Protein AF-A0A838B831-F1 (afdb_monomer_lite)

Radius of gyration: 19.29 Å; chains: 1; bounding box: 23×72×40 Å

Sequence (84 aa):
MPNTPGGQRRFSNLAIETVLVMGSLHKMALRQTEGFVRSVIELMRLDLTVPDHTTLSRRRRTVAVTDFRWPRKGRLTLLSTAPG

InterPro domains:
  IPR025668 Transposase DDE domain [PF13737] (3-66)

Foldseek 3Di:
DDDDPDDDDPDDLVLLLVLVQQCLVVVHQLQVSQVVVVVVCVVVVHPDDGDHSVSSVVCVVPRDHPNPDDPPPDDPPPPPPDDD

Structure (mmCIF, N/CA/C/O backbone):
data_AF-A0A838B831-F1
#
_entry.id   AF-A0A838B831-F1
#
loop_
_atom_site.group_PDB
_atom_site.id
_atom_site.type_symbol
_atom_site.label_atom_id
_atom_site.label_alt_id
_atom_site.label_comp_id
_atom_site.label_asym_id
_atom_site.label_entity_id
_atom_site.label_seq_id
_atom_site.pdbx_PDB_ins_code
_atom_site.Cartn_x
_atom_site.Cartn_y
_atom_site.Cartn_z
_atom_site.occupancy
_atom_site.B_iso_or_equiv
_atom_site.auth_seq_id
_atom_site.auth_comp_id
_atom_site.auth_asym_id
_atom_site.auth_atom_id
_atom_site.pdbx_PDB_model_num
ATOM 1 N N . MET A 1 1 ? -12.156 -33.217 5.070 1.00 56.47 1 MET A N 1
ATOM 2 C CA . MET A 1 1 ? -11.114 -32.166 4.970 1.00 56.47 1 MET A CA 1
ATOM 3 C C . MET A 1 1 ? -10.402 -32.297 3.629 1.00 56.47 1 MET A C 1
ATOM 5 O O . MET A 1 1 ? -10.304 -33.416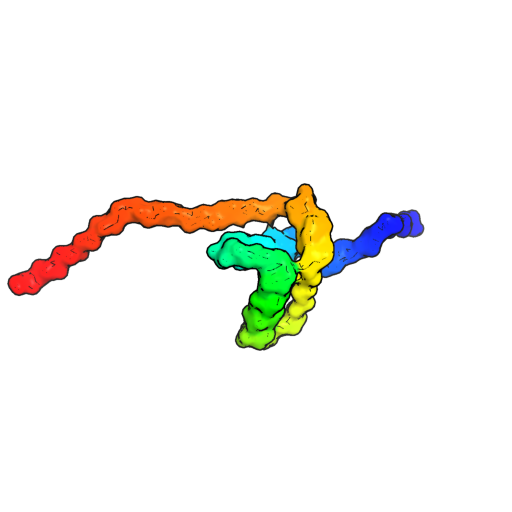 3.142 1.00 56.47 1 MET A O 1
ATOM 9 N N . PRO A 1 2 ? -9.926 -31.182 3.050 1.00 47.59 2 PRO A N 1
ATOM 10 C CA . PRO A 1 2 ? -8.482 -30.952 3.101 1.00 47.59 2 PRO A CA 1
ATOM 11 C C . PRO A 1 2 ? -8.146 -29.577 3.702 1.00 47.59 2 PRO A C 1
ATOM 13 O O . PRO A 1 2 ? -8.805 -28.578 3.432 1.00 47.59 2 PRO A O 1
ATOM 16 N N . ASN A 1 3 ? -7.125 -29.565 4.557 1.00 54.19 3 ASN A N 1
ATOM 17 C CA . ASN A 1 3 ? -6.603 -28.409 5.277 1.00 54.19 3 ASN A CA 1
ATOM 18 C C . ASN A 1 3 ? -5.272 -28.023 4.614 1.00 54.19 3 ASN A C 1
ATOM 20 O O . ASN A 1 3 ? -4.326 -28.808 4.650 1.00 54.19 3 ASN A O 1
ATOM 24 N N . THR A 1 4 ? -5.209 -26.870 3.943 1.00 56.88 4 THR A N 1
ATOM 25 C CA . THR A 1 4 ? -3.975 -26.388 3.305 1.00 56.88 4 THR A CA 1
ATOM 26 C C . THR A 1 4 ? -3.142 -25.610 4.331 1.00 56.88 4 THR A C 1
ATOM 28 O O . THR A 1 4 ? -3.637 -24.619 4.874 1.00 56.88 4 THR A O 1
ATOM 31 N N . PRO A 1 5 ? -1.877 -25.990 4.596 1.00 54.72 5 PRO A N 1
ATOM 32 C CA . PRO A 1 5 ? -0.984 -25.223 5.460 1.00 54.72 5 PRO A CA 1
ATOM 33 C C . PRO A 1 5 ? -0.579 -23.922 4.750 1.00 54.72 5 PRO A C 1
ATOM 35 O O . PRO A 1 5 ? 0.336 -23.890 3.933 1.00 54.72 5 PRO A O 1
ATOM 38 N N . GLY A 1 6 ? -1.320 -22.847 5.003 1.00 49.56 6 GLY A N 1
ATOM 39 C CA . GLY A 1 6 ? -1.113 -21.547 4.364 1.00 49.56 6 GLY A CA 1
ATOM 40 C C . GLY A 1 6 ? -2.415 -20.766 4.349 1.00 49.56 6 GLY A C 1
ATOM 41 O O . GLY A 1 6 ? -3.150 -20.821 3.370 1.00 49.56 6 GLY A O 1
ATOM 42 N N . GLY A 1 7 ? -2.711 -20.107 5.473 1.00 57.69 7 GLY A N 1
ATOM 43 C CA . GLY A 1 7 ? -4.001 -19.498 5.797 1.00 57.69 7 GLY A CA 1
ATOM 44 C C . GLY A 1 7 ? -4.723 -18.827 4.626 1.00 57.69 7 GLY A C 1
ATOM 45 O O . GLY A 1 7 ? -4.123 -18.145 3.795 1.00 57.69 7 GLY A O 1
ATOM 46 N N . GLN A 1 8 ? -6.036 -19.034 4.600 1.00 62.84 8 GLN A N 1
ATOM 47 C CA . GLN A 1 8 ? -7.002 -18.476 3.658 1.00 62.84 8 GLN A CA 1
ATOM 48 C C . GLN A 1 8 ? -6.623 -17.056 3.201 1.00 62.84 8 GLN A C 1
ATOM 50 O O . GLN A 1 8 ? -6.318 -16.185 4.022 1.00 62.84 8 GLN A O 1
ATOM 55 N N . ARG A 1 9 ? -6.615 -16.818 1.879 1.00 68.44 9 ARG A N 1
ATOM 56 C CA . ARG A 1 9 ? -6.243 -15.518 1.293 1.00 68.44 9 ARG A CA 1
ATOM 57 C C . ARG A 1 9 ? -7.185 -14.424 1.812 1.00 68.44 9 ARG A C 1
ATOM 59 O O . ARG A 1 9 ? -8.272 -14.258 1.275 1.00 68.44 9 ARG A O 1
ATOM 66 N N . ARG A 1 10 ? -6.741 -13.661 2.822 1.00 84.50 10 ARG A N 1
ATOM 67 C CA . ARG A 1 10 ? -7.497 -12.534 3.409 1.00 84.50 10 ARG A CA 1
ATOM 68 C C . ARG A 1 10 ? -7.780 -11.407 2.409 1.00 84.50 10 ARG A C 1
ATOM 70 O O . ARG A 1 10 ? -8.760 -10.698 2.566 1.00 84.50 10 ARG A O 1
ATOM 77 N N . PHE A 1 11 ? -6.942 -11.265 1.380 1.00 89.31 11 PHE A N 1
ATOM 78 C CA . PHE A 1 11 ? -7.060 -10.217 0.365 1.00 89.31 11 PHE A CA 1
ATOM 79 C C . PHE A 1 11 ? -7.069 -10.802 -1.050 1.00 89.31 11 PHE A C 1
ATOM 81 O O . PHE A 1 11 ? -6.209 -11.620 -1.414 1.00 89.31 11 PHE A O 1
ATOM 88 N N . SER A 1 12 ? -8.020 -10.341 -1.864 1.00 92.19 12 SER A N 1
ATOM 89 C CA . SER A 1 12 ? -8.118 -10.685 -3.284 1.00 92.19 12 SER A CA 1
ATOM 90 C C . SER A 1 12 ? -6.918 -10.147 -4.075 1.00 92.19 12 SER A C 1
ATOM 92 O O . SER A 1 12 ? -6.207 -9.251 -3.620 1.00 92.19 12 SER A O 1
ATOM 94 N N . ASN A 1 13 ? -6.661 -10.698 -5.268 1.00 93.25 13 ASN A N 1
ATOM 95 C CA . ASN A 1 13 ? -5.623 -10.150 -6.153 1.00 93.25 13 ASN A CA 1
ATOM 96 C C . ASN A 1 13 ? -5.920 -8.687 -6.513 1.00 93.25 13 ASN A C 1
ATOM 98 O O . ASN A 1 13 ? -4.995 -7.887 -6.515 1.00 93.25 13 ASN A O 1
ATOM 102 N N . LEU A 1 14 ? -7.196 -8.344 -6.725 1.00 93.50 14 LEU A N 1
ATOM 103 C CA . LEU A 1 14 ? -7.626 -6.984 -7.042 1.00 93.50 14 LEU A CA 1
ATOM 104 C C . LEU A 1 14 ? -7.286 -6.008 -5.912 1.00 93.50 14 LEU A C 1
ATOM 106 O O . LEU A 1 14 ? -6.667 -4.988 -6.168 1.00 93.50 14 LEU A O 1
ATOM 110 N N . ALA A 1 15 ? -7.588 -6.350 -4.656 1.00 93.81 15 ALA A N 1
ATOM 111 C CA . ALA A 1 15 ? -7.234 -5.496 -3.521 1.00 93.81 15 ALA A CA 1
ATOM 112 C C . ALA A 1 15 ? -5.714 -5.265 -3.423 1.00 93.81 15 ALA A C 1
ATOM 114 O O . ALA A 1 15 ? -5.270 -4.151 -3.158 1.00 93.81 15 ALA A O 1
ATOM 115 N N . ILE A 1 16 ? -4.905 -6.302 -3.679 1.00 95.38 16 ILE A N 1
ATOM 116 C CA . ILE A 1 16 ? -3.441 -6.172 -3.718 1.00 95.38 16 ILE A CA 1
ATOM 117 C C . ILE A 1 16 ? -2.998 -5.274 -4.878 1.00 95.38 16 ILE A C 1
ATOM 119 O O . ILE A 1 16 ? -2.174 -4.385 -4.672 1.00 95.38 16 ILE A O 1
ATOM 123 N N . GLU A 1 17 ? -3.525 -5.496 -6.081 1.00 95.19 17 GLU A N 1
ATOM 124 C CA . GLU A 1 17 ? -3.190 -4.704 -7.264 1.00 95.19 17 GLU A CA 1
ATOM 125 C C . GLU A 1 17 ? -3.543 -3.231 -7.058 1.00 95.19 17 GLU A C 1
ATOM 127 O O . GLU A 1 17 ? -2.692 -2.373 -7.258 1.00 95.19 17 GLU A O 1
ATOM 132 N N . THR A 1 18 ? -4.748 -2.933 -6.573 1.00 93.69 18 THR A N 1
ATOM 133 C CA . THR A 1 18 ? -5.218 -1.570 -6.305 1.00 93.69 18 THR A CA 1
ATOM 134 C C . THR A 1 18 ? -4.268 -0.806 -5.379 1.00 93.69 18 THR A C 1
ATOM 136 O O . THR A 1 18 ? -3.887 0.327 -5.680 1.00 93.69 18 THR A O 1
ATOM 139 N N . VAL A 1 19 ? -3.820 -1.432 -4.286 1.00 95.25 19 VAL A N 1
ATOM 140 C CA . VAL A 1 19 ? -2.849 -0.823 -3.363 1.00 95.25 19 VAL A CA 1
ATOM 141 C C . VAL A 1 19 ? -1.499 -0.592 -4.051 1.00 95.25 19 VAL A C 1
ATOM 143 O O . VAL A 1 19 ? -0.903 0.475 -3.907 1.00 95.25 19 VAL A O 1
ATOM 146 N N . LEU A 1 20 ? -1.016 -1.559 -4.837 1.00 94.25 20 LEU A N 1
ATOM 147 C CA . LEU A 1 20 ? 0.259 -1.444 -5.553 1.00 94.25 20 LEU A CA 1
ATOM 148 C C . LEU A 1 20 ? 0.223 -0.395 -6.676 1.00 94.25 20 LEU A C 1
ATOM 150 O O . LEU A 1 20 ? 1.223 0.296 -6.881 1.00 94.25 20 LEU A O 1
ATOM 154 N N . VAL A 1 21 ? -0.907 -0.234 -7.366 1.00 93.50 21 VAL A N 1
ATOM 155 C CA . VAL A 1 21 ? -1.116 0.826 -8.363 1.00 93.50 21 VAL A CA 1
ATOM 156 C C . VAL A 1 21 ? -1.050 2.189 -7.683 1.00 93.50 21 VAL A C 1
ATOM 158 O O . VAL A 1 21 ? -0.274 3.033 -8.123 1.00 93.50 21 VAL A O 1
ATOM 161 N N . MET A 1 22 ? -1.760 2.387 -6.566 1.00 92.31 22 MET A N 1
ATOM 162 C CA . MET A 1 22 ? -1.699 3.644 -5.806 1.00 92.31 22 MET A CA 1
ATOM 163 C C . MET A 1 22 ? -0.269 4.006 -5.382 1.00 92.31 22 MET A C 1
ATOM 165 O O . MET A 1 22 ? 0.155 5.148 -5.557 1.00 92.31 22 MET A O 1
ATOM 169 N N . GLY A 1 23 ? 0.510 3.032 -4.901 1.00 91.62 23 GLY A N 1
ATOM 170 C CA . GLY A 1 23 ? 1.926 3.245 -4.582 1.00 91.62 23 GLY A CA 1
ATOM 171 C C . GLY A 1 23 ? 2.776 3.593 -5.809 1.00 91.62 23 GLY A C 1
ATOM 172 O O . GLY A 1 23 ? 3.644 4.465 -5.741 1.00 91.62 23 GLY A O 1
ATOM 173 N N . SER A 1 24 ? 2.504 2.952 -6.948 1.00 88.38 24 SER A N 1
ATOM 174 C CA . SER A 1 24 ? 3.233 3.164 -8.207 1.00 88.38 24 SER A CA 1
ATOM 175 C C . SER A 1 24 ? 2.983 4.548 -8.812 1.00 88.38 24 SER A C 1
ATOM 177 O O . SER A 1 24 ? 3.929 5.166 -9.301 1.00 88.38 24 SER A O 1
ATOM 179 N N . LEU A 1 25 ? 1.755 5.074 -8.717 1.00 86.56 25 LEU A N 1
ATOM 180 C CA . LEU A 1 25 ? 1.394 6.416 -9.204 1.00 86.56 25 LEU A CA 1
ATOM 181 C C . LEU A 1 25 ? 2.261 7.519 -8.586 1.00 86.56 25 LEU A C 1
ATOM 183 O O . LEU A 1 25 ? 2.663 8.459 -9.270 1.00 86.56 25 LEU A O 1
ATOM 187 N N . HIS A 1 26 ? 2.583 7.375 -7.301 1.00 82.00 26 HIS A N 1
ATOM 188 C CA . HIS A 1 26 ? 3.352 8.355 -6.535 1.00 82.00 26 HIS A CA 1
ATOM 189 C C . HIS A 1 26 ? 4.797 7.914 -6.252 1.00 82.00 26 HIS A C 1
ATOM 191 O O . HIS A 1 26 ? 5.509 8.599 -5.521 1.00 82.00 26 HIS A O 1
ATOM 197 N N . LYS A 1 27 ? 5.245 6.786 -6.829 1.00 87.50 27 LYS A N 1
ATOM 198 C CA . LYS A 1 27 ? 6.577 6.186 -6.609 1.00 87.50 27 LYS A CA 1
ATOM 199 C C . LYS A 1 27 ? 6.921 5.977 -5.122 1.00 87.50 27 LYS A C 1
ATOM 201 O O . LYS A 1 27 ? 8.063 6.167 -4.708 1.00 87.50 27 LYS A O 1
ATOM 206 N N . MET A 1 28 ? 5.937 5.589 -4.314 1.00 92.06 28 MET A N 1
ATOM 207 C CA . MET A 1 28 ? 6.092 5.402 -2.869 1.00 92.06 28 MET A CA 1
ATOM 208 C C . MET A 1 28 ? 6.685 4.031 -2.514 1.00 92.06 28 MET A C 1
ATOM 210 O O . MET A 1 28 ? 6.472 3.029 -3.200 1.00 92.06 28 MET A O 1
ATOM 214 N N . ALA A 1 29 ? 7.375 3.952 -1.373 1.00 94.50 29 ALA A N 1
ATOM 215 C CA . ALA A 1 29 ? 7.739 2.667 -0.772 1.00 94.50 29 ALA A CA 1
ATOM 216 C C . ALA A 1 29 ? 6.494 1.940 -0.221 1.00 94.50 29 ALA A C 1
ATOM 218 O O . ALA A 1 29 ? 5.508 2.576 0.153 1.00 94.50 29 ALA A O 1
ATOM 219 N N . LEU A 1 30 ? 6.535 0.606 -0.085 1.00 94.56 30 LEU A N 1
ATOM 220 C CA . LEU A 1 30 ? 5.362 -0.183 0.343 1.00 94.56 30 LEU A CA 1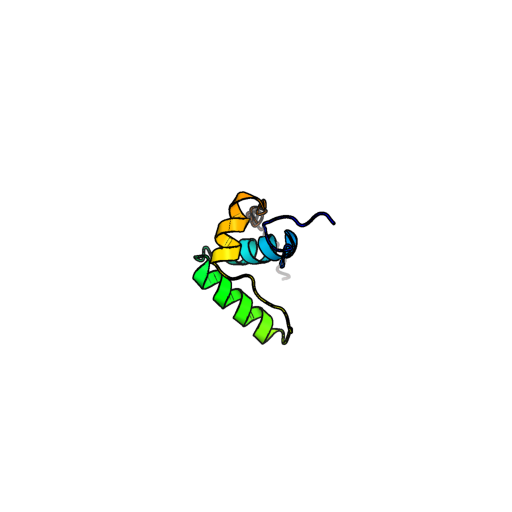
ATOM 221 C C . LEU A 1 30 ? 4.825 0.205 1.730 1.00 94.56 30 LEU A C 1
ATOM 223 O O . LEU A 1 30 ? 3.616 0.216 1.929 1.00 94.56 30 LEU A O 1
ATOM 227 N N . ARG A 1 31 ? 5.703 0.578 2.672 1.00 95.50 31 ARG A N 1
ATOM 228 C CA . ARG A 1 31 ? 5.294 1.072 4.002 1.00 95.50 31 ARG A CA 1
ATOM 229 C C . ARG A 1 31 ? 4.549 2.406 3.923 1.00 95.50 31 ARG A C 1
ATOM 231 O O . ARG A 1 31 ? 3.577 2.606 4.638 1.00 95.50 31 ARG A O 1
ATOM 238 N N . GLN A 1 32 ? 4.991 3.302 3.042 1.00 97.12 32 GLN A N 1
ATOM 239 C CA . GLN A 1 32 ? 4.303 4.574 2.804 1.00 97.12 32 GLN A CA 1
ATOM 240 C C . GLN A 1 32 ? 2.982 4.355 2.067 1.00 97.12 32 GLN A C 1
ATOM 242 O O . GLN A 1 32 ? 1.990 4.987 2.402 1.00 97.12 32 GLN A O 1
ATOM 247 N N . THR A 1 33 ? 2.952 3.412 1.123 1.00 96.19 33 THR A N 1
ATOM 248 C CA . THR A 1 33 ? 1.736 3.033 0.392 1.00 96.19 33 THR A CA 1
ATOM 249 C C . THR A 1 33 ? 0.663 2.491 1.342 1.00 96.19 33 THR A C 1
ATOM 251 O O . THR A 1 33 ? -0.490 2.890 1.239 1.00 96.19 33 THR A O 1
ATOM 254 N N . GLU A 1 34 ? 1.039 1.635 2.300 1.00 96.56 34 GLU A N 1
ATOM 255 C CA . GLU A 1 34 ? 0.134 1.136 3.349 1.00 96.56 34 GLU A CA 1
ATOM 256 C C . GLU A 1 34 ? -0.517 2.292 4.129 1.00 96.56 34 GLU A C 1
ATOM 258 O O . GLU A 1 34 ? -1.740 2.338 4.260 1.00 96.56 34 GLU A O 1
ATOM 263 N N . GLY A 1 35 ? 0.292 3.245 4.609 1.00 96.75 35 GLY A N 1
ATOM 264 C CA . GLY A 1 35 ? -0.201 4.416 5.339 1.00 96.75 35 GLY A CA 1
ATOM 265 C C . GLY A 1 35 ? -1.079 5.328 4.480 1.00 96.75 35 GLY A C 1
ATOM 266 O O . GLY A 1 35 ? -2.152 5.727 4.913 1.00 96.75 35 GLY A O 1
ATOM 267 N N . PHE A 1 36 ? -0.668 5.597 3.240 1.00 96.38 36 PHE A N 1
ATOM 268 C CA . PHE A 1 36 ? -1.426 6.419 2.298 1.00 96.38 36 PHE A CA 1
ATOM 269 C C . PHE A 1 36 ? -2.811 5.832 2.004 1.00 96.38 36 PHE A C 1
ATOM 271 O O . PHE A 1 36 ? -3.813 6.534 2.119 1.00 96.38 36 PHE A O 1
ATOM 278 N N . VAL A 1 37 ? -2.888 4.538 1.679 1.00 96.75 37 VAL A N 1
ATOM 279 C CA . VAL A 1 37 ? -4.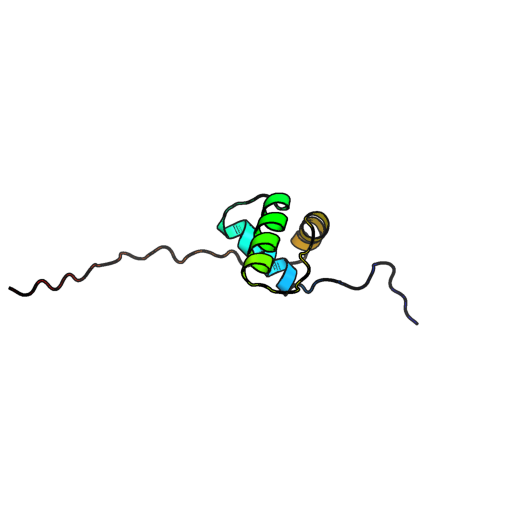174 3.881 1.403 1.00 96.75 37 VAL A CA 1
ATOM 280 C C . VAL A 1 37 ? -5.064 3.865 2.643 1.00 96.75 37 VAL A C 1
ATOM 282 O O . VAL A 1 37 ? -6.267 4.089 2.519 1.00 96.75 37 VAL A O 1
ATOM 285 N N . ARG A 1 38 ? -4.490 3.661 3.837 1.00 97.25 38 ARG A N 1
ATOM 286 C CA . ARG A 1 38 ? -5.233 3.776 5.100 1.00 97.25 38 ARG A CA 1
ATOM 287 C C . ARG A 1 38 ? -5.869 5.157 5.238 1.00 97.25 38 ARG A C 1
ATOM 289 O O . ARG A 1 38 ? -7.073 5.236 5.447 1.00 97.25 38 ARG A O 1
ATOM 296 N N . SER A 1 39 ? -5.102 6.223 5.017 1.00 96.81 39 SER A N 1
ATOM 297 C CA . SER A 1 39 ? -5.627 7.590 5.072 1.00 96.81 39 SER A CA 1
ATOM 298 C C . SER A 1 39 ? -6.716 7.859 4.028 1.00 96.81 39 SER A C 1
ATOM 300 O O . SER A 1 39 ? -7.678 8.558 4.327 1.00 96.81 39 SER A O 1
ATOM 302 N N . VAL A 1 40 ? -6.613 7.299 2.817 1.00 96.00 40 VAL A N 1
ATOM 303 C CA . VAL A 1 40 ? -7.664 7.428 1.788 1.00 96.00 40 VAL A CA 1
ATOM 304 C C . VAL A 1 40 ? -8.957 6.728 2.217 1.00 96.00 40 VAL A C 1
ATOM 306 O O . VAL A 1 40 ? -10.036 7.296 2.071 1.00 96.00 40 VAL A O 1
ATOM 309 N N . ILE A 1 41 ? -8.865 5.517 2.767 1.00 97.00 41 ILE A N 1
ATOM 310 C CA . ILE A 1 41 ? -10.023 4.755 3.261 1.00 97.00 41 ILE A CA 1
ATOM 311 C C . ILE A 1 41 ? -10.699 5.478 4.431 1.00 97.00 41 ILE A C 1
ATOM 313 O O . ILE A 1 41 ? -11.923 5.614 4.435 1.00 97.00 41 ILE A O 1
ATOM 317 N N . GLU A 1 42 ? -9.910 5.997 5.375 1.00 97.06 42 GLU A N 1
ATOM 318 C CA . GLU A 1 42 ? -10.397 6.816 6.491 1.00 97.06 42 GLU A CA 1
ATOM 319 C C . GLU A 1 42 ? -11.089 8.091 5.988 1.00 97.06 42 GLU A C 1
ATOM 321 O O . GLU A 1 42 ? -12.194 8.413 6.428 1.00 97.06 42 GLU A O 1
ATOM 326 N N . LEU A 1 43 ? -10.493 8.779 5.008 1.00 97.81 43 LEU A N 1
ATOM 327 C CA . LEU A 1 43 ? -11.074 9.967 4.377 1.00 97.81 43 LEU A CA 1
ATOM 328 C C . LEU A 1 43 ? -12.412 9.655 3.691 1.00 97.81 43 LEU A C 1
ATOM 330 O O . LEU A 1 43 ? -13.349 10.44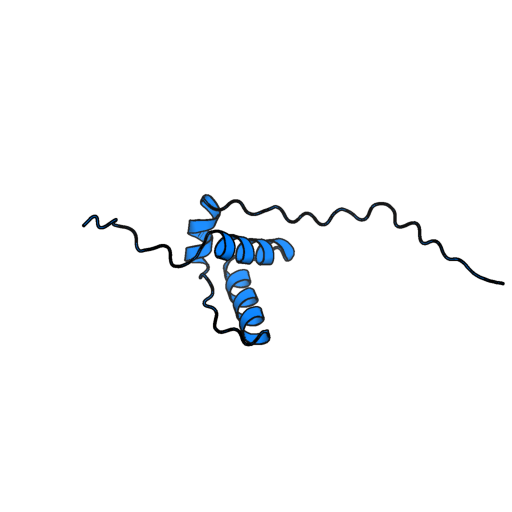9 3.770 1.00 97.81 43 LEU A O 1
ATOM 334 N N . MET A 1 44 ? -12.516 8.490 3.050 1.00 97.81 44 MET A N 1
ATOM 335 C CA . MET A 1 4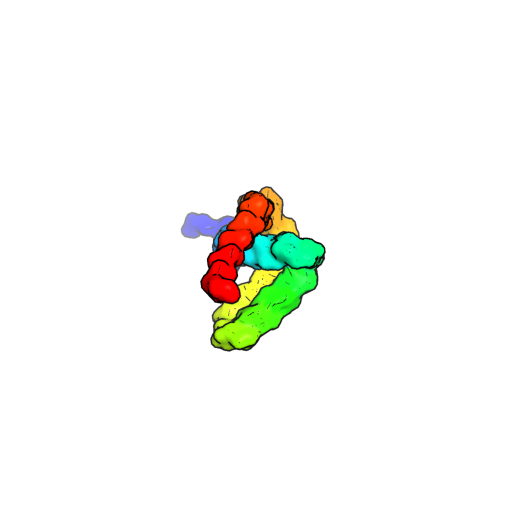4 ? -13.748 8.003 2.425 1.00 97.81 44 MET A CA 1
ATOM 336 C C . MET A 1 44 ? -14.760 7.428 3.427 1.00 97.81 44 MET A C 1
ATOM 338 O O . MET A 1 44 ? -15.869 7.083 3.022 1.00 97.81 44 MET A O 1
ATOM 342 N N . ARG A 1 45 ? -14.409 7.337 4.718 1.00 97.62 45 ARG A N 1
ATOM 343 C CA . ARG A 1 45 ? -15.230 6.732 5.782 1.00 97.62 45 ARG A CA 1
ATOM 344 C C . ARG A 1 45 ? -15.645 5.290 5.468 1.00 97.62 45 ARG A C 1
ATOM 346 O O . ARG A 1 45 ? -16.776 4.890 5.735 1.00 97.62 45 ARG A O 1
ATOM 353 N N . LEU A 1 46 ? -14.732 4.517 4.883 1.00 95.75 46 LEU A N 1
ATOM 354 C CA . LEU A 1 46 ? -14.954 3.111 4.555 1.00 95.75 46 LEU A CA 1
ATOM 355 C C . LEU A 1 46 ? -14.394 2.208 5.658 1.00 95.75 46 LEU A C 1
ATOM 357 O O . LEU A 1 46 ? -13.265 2.394 6.102 1.00 95.75 46 LEU A O 1
ATOM 361 N N . ASP A 1 47 ? -15.151 1.183 6.046 1.00 94.88 47 ASP A N 1
ATOM 362 C CA . ASP A 1 47 ? -14.689 0.146 6.977 1.00 94.88 47 ASP A CA 1
ATOM 363 C C . ASP A 1 47 ? -13.980 -0.985 6.213 1.00 94.88 47 ASP A C 1
ATOM 365 O O . ASP A 1 47 ? -14.468 -2.109 6.083 1.00 94.88 47 ASP A O 1
ATOM 369 N N . LEU A 1 48 ? -12.847 -0.647 5.589 1.00 92.44 48 LEU A N 1
ATOM 370 C CA . LEU A 1 48 ? -12.040 -1.582 4.807 1.00 92.44 48 LEU A CA 1
ATOM 371 C C . LEU A 1 48 ? -10.670 -1.786 5.447 1.00 92.44 48 LEU A C 1
ATOM 373 O O . LEU A 1 48 ? -9.943 -0.844 5.753 1.00 92.44 48 LEU A O 1
ATOM 377 N N . THR A 1 49 ? -10.276 -3.051 5.578 1.00 93.62 49 THR A N 1
ATOM 378 C CA . THR A 1 49 ? -8.932 -3.396 6.047 1.00 93.62 49 THR A CA 1
ATOM 379 C C . THR A 1 49 ? -7.896 -3.183 4.943 1.00 93.62 49 THR A C 1
ATOM 381 O O . THR A 1 49 ? -8.121 -3.517 3.778 1.00 93.62 49 THR A O 1
ATOM 384 N N . VAL A 1 50 ? -6.731 -2.646 5.312 1.00 93.50 50 VAL A N 1
ATOM 385 C CA . VAL A 1 50 ? -5.608 -2.433 4.386 1.00 93.50 50 VAL A CA 1
ATOM 386 C C . VAL A 1 50 ? -4.614 -3.589 4.502 1.00 93.50 50 VAL A C 1
ATOM 388 O O . VAL A 1 50 ? -4.205 -3.915 5.619 1.00 93.50 50 VAL A O 1
ATOM 391 N N . PRO A 1 51 ? -4.176 -4.201 3.384 1.00 94.38 51 PRO A N 1
ATOM 392 C CA . PRO A 1 51 ? -3.076 -5.154 3.412 1.00 94.38 51 PRO A CA 1
ATOM 393 C C . PRO A 1 51 ? -1.790 -4.474 3.893 1.00 94.38 51 PRO A C 1
ATOM 395 O O . PRO A 1 51 ? -1.347 -3.488 3.305 1.00 94.38 51 PRO A O 1
ATOM 398 N N . ASP A 1 52 ? -1.156 -5.026 4.925 1.00 94.44 52 ASP A N 1
ATOM 399 C CA . ASP A 1 52 ? 0.119 -4.513 5.425 1.00 94.44 52 ASP A CA 1
ATOM 400 C C . ASP A 1 52 ? 1.263 -4.691 4.401 1.00 94.44 52 ASP A C 1
ATOM 402 O O . ASP A 1 52 ? 1.212 -5.522 3.485 1.00 94.44 52 ASP A O 1
ATOM 406 N N . HIS A 1 53 ? 2.350 -3.943 4.576 1.00 94.00 53 HIS A N 1
ATOM 407 C CA . HIS A 1 53 ? 3.518 -3.976 3.696 1.00 94.00 53 HIS A CA 1
ATOM 408 C C . HIS A 1 53 ? 4.175 -5.363 3.563 1.00 94.00 53 HIS A C 1
ATOM 410 O O . HIS A 1 53 ? 4.793 -5.633 2.528 1.00 94.00 53 HIS A O 1
ATOM 416 N N . THR A 1 54 ? 4.059 -6.262 4.547 1.00 93.75 54 THR A N 1
ATOM 417 C CA . THR A 1 54 ? 4.577 -7.641 4.446 1.00 93.75 54 THR A CA 1
ATOM 418 C C . THR A 1 54 ? 3.683 -8.499 3.553 1.00 93.75 54 THR A C 1
ATOM 420 O O . THR A 1 54 ? 4.169 -9.298 2.747 1.00 93.75 54 THR A O 1
ATOM 423 N N . THR A 1 55 ? 2.368 -8.303 3.639 1.00 94.00 55 THR A N 1
ATOM 424 C CA . THR A 1 55 ? 1.369 -8.918 2.768 1.00 94.00 55 THR A CA 1
ATOM 425 C C . THR A 1 55 ? 1.548 -8.430 1.331 1.00 94.00 55 THR A C 1
ATOM 427 O O . THR A 1 55 ? 1.639 -9.254 0.417 1.00 94.00 55 THR A O 1
ATOM 430 N N . LEU A 1 56 ? 1.724 -7.120 1.129 1.00 94.38 56 LEU A N 1
ATOM 431 C CA . LEU A 1 56 ? 2.015 -6.527 -0.181 1.00 94.38 56 LEU A CA 1
ATOM 432 C C . LEU A 1 56 ? 3.335 -7.044 -0.765 1.00 94.38 56 LEU A C 1
ATOM 434 O O . LEU A 1 56 ? 3.363 -7.486 -1.912 1.00 94.38 56 LEU A O 1
ATOM 438 N N . SER A 1 57 ? 4.416 -7.062 0.024 1.00 93.38 57 SER A N 1
ATOM 439 C CA . SER A 1 57 ? 5.738 -7.525 -0.431 1.00 93.38 57 SER A CA 1
ATOM 440 C C . SER A 1 57 ? 5.708 -8.976 -0.907 1.00 93.38 57 SER A C 1
ATOM 442 O O . SER A 1 57 ? 6.267 -9.301 -1.955 1.00 93.38 57 SER A O 1
ATOM 444 N N . ARG A 1 58 ? 5.021 -9.854 -0.163 1.00 92.44 58 ARG A N 1
ATOM 445 C CA . ARG A 1 58 ? 4.858 -11.264 -0.540 1.00 92.44 58 ARG A CA 1
ATOM 446 C C . ARG A 1 58 ? 4.027 -11.412 -1.812 1.00 92.44 58 ARG A C 1
ATOM 448 O O . ARG A 1 58 ? 4.394 -12.179 -2.698 1.00 92.44 58 ARG A O 1
ATOM 455 N N . ARG A 1 59 ? 2.918 -10.675 -1.915 1.00 93.31 59 ARG A N 1
ATOM 456 C CA . ARG A 1 59 ? 1.935 -10.844 -2.996 1.00 93.31 59 ARG A CA 1
ATOM 457 C C . ARG A 1 59 ? 2.342 -10.165 -4.300 1.00 93.31 59 ARG A C 1
ATOM 459 O O . ARG A 1 59 ? 1.973 -10.682 -5.353 1.00 93.31 59 ARG A O 1
ATOM 466 N N . ARG A 1 60 ? 3.173 -9.116 -4.255 1.00 91.75 60 ARG A N 1
ATOM 467 C CA . ARG A 1 60 ? 3.723 -8.427 -5.440 1.00 91.75 60 ARG A CA 1
ATOM 468 C C . ARG A 1 60 ? 4.451 -9.364 -6.409 1.00 91.75 60 ARG A C 1
ATOM 470 O O . ARG A 1 60 ? 4.505 -9.082 -7.594 1.00 91.75 60 ARG A O 1
ATOM 477 N N . ARG A 1 61 ? 4.985 -10.494 -5.933 1.00 90.00 61 ARG A N 1
ATOM 478 C CA . ARG A 1 61 ? 5.620 -11.513 -6.794 1.00 90.00 61 ARG A CA 1
ATOM 479 C C . ARG A 1 61 ? 4.629 -12.294 -7.663 1.00 90.00 61 ARG A C 1
ATOM 481 O O . ARG A 1 61 ? 5.033 -12.892 -8.647 1.00 90.00 61 ARG A O 1
ATOM 488 N N . THR A 1 62 ? 3.359 -12.333 -7.266 1.00 91.06 62 THR A N 1
ATOM 489 C CA . THR A 1 62 ? 2.323 -13.204 -7.857 1.00 91.06 62 THR A CA 1
ATOM 490 C C . THR A 1 62 ? 1.149 -12.439 -8.458 1.00 91.06 62 THR A C 1
ATOM 492 O O . THR A 1 62 ? 0.309 -13.034 -9.123 1.00 91.06 62 THR A O 1
ATOM 495 N N . VAL A 1 63 ? 1.053 -11.139 -8.182 1.00 92.12 63 VAL A N 1
ATOM 496 C CA . VAL A 1 63 ? -0.002 -10.260 -8.686 1.00 92.12 63 VAL A CA 1
ATOM 497 C C . VAL A 1 63 ? 0.647 -9.325 -9.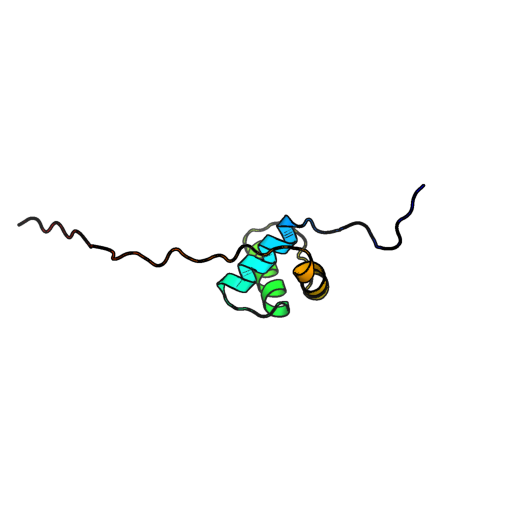692 1.00 92.12 63 VAL A C 1
ATOM 499 O O . VAL A 1 63 ? 1.520 -8.541 -9.320 1.00 92.12 63 VAL A O 1
ATOM 502 N N . ALA A 1 64 ? 0.245 -9.445 -10.957 1.00 85.62 64 ALA A N 1
ATOM 503 C CA . ALA A 1 64 ? 0.629 -8.485 -11.976 1.00 85.62 64 ALA A CA 1
ATOM 504 C C . ALA A 1 64 ? 0.080 -7.115 -11.572 1.00 85.62 64 ALA A C 1
ATOM 506 O O . ALA A 1 64 ? -1.086 -6.994 -11.210 1.00 85.62 64 ALA A O 1
ATOM 507 N N . VAL A 1 65 ? 0.942 -6.105 -11.586 1.00 83.75 65 VAL A N 1
ATOM 508 C CA . VAL A 1 65 ? 0.527 -4.722 -11.380 1.00 83.75 65 VAL A CA 1
ATOM 509 C C . VAL A 1 65 ? 0.424 -4.116 -12.758 1.00 83.75 65 VAL A C 1
ATOM 511 O O . VAL A 1 65 ? 1.427 -4.058 -13.474 1.00 83.75 65 VAL A O 1
ATOM 514 N N . THR A 1 66 ? -0.777 -3.698 -13.139 1.00 75.81 66 THR A N 1
ATOM 515 C CA . THR A 1 66 ? -0.943 -2.937 -14.369 1.00 75.81 66 THR A CA 1
ATOM 516 C C . THR A 1 66 ? -0.084 -1.678 -14.277 1.00 75.81 66 THR A C 1
ATOM 518 O O . THR A 1 66 ? -0.251 -0.854 -13.377 1.00 75.81 66 THR A O 1
ATOM 521 N N . ASP A 1 67 ? 0.870 -1.553 -15.197 1.00 67.44 67 ASP A N 1
ATOM 522 C CA . ASP A 1 67 ? 1.746 -0.393 -15.306 1.00 67.44 67 ASP A CA 1
ATOM 523 C C . ASP A 1 67 ? 0.858 0.783 -15.741 1.00 67.44 67 ASP A C 1
ATOM 525 O O . ASP A 1 67 ? 0.550 0.933 -16.927 1.00 67.44 67 ASP A O 1
ATOM 529 N N . PHE A 1 68 ? 0.341 1.561 -14.780 1.00 66.50 68 PHE A N 1
ATOM 530 C CA . PHE A 1 68 ? -0.537 2.694 -15.069 1.00 66.50 68 PHE A CA 1
ATOM 531 C C . PHE A 1 68 ? 0.286 3.789 -15.745 1.00 66.50 68 PHE A C 1
ATOM 533 O O . PHE A 1 68 ? 0.839 4.696 -15.120 1.00 66.50 68 PHE A O 1
ATOM 540 N N . ARG A 1 69 ? 0.412 3.670 -17.063 1.00 66.56 69 ARG A N 1
ATOM 541 C CA . ARG A 1 69 ? 1.037 4.672 -17.907 1.00 66.56 69 ARG A CA 1
ATOM 542 C C . ARG A 1 69 ? -0.033 5.672 -18.270 1.00 66.56 69 ARG A C 1
ATOM 544 O O . ARG A 1 69 ? -0.904 5.382 -19.087 1.00 66.56 69 ARG A O 1
ATOM 551 N N . TRP A 1 70 ? 0.059 6.861 -17.680 1.00 64.62 70 TRP A N 1
ATOM 552 C CA . TRP A 1 70 ? -0.683 8.002 -18.191 1.00 64.62 70 TRP A CA 1
ATOM 553 C C . TRP A 1 70 ? -0.381 8.104 -19.691 1.00 64.62 70 TRP A C 1
ATOM 555 O O . TRP A 1 70 ? 0.807 8.179 -20.043 1.00 64.62 70 TRP A O 1
ATOM 565 N N . PRO A 1 71 ? -1.388 8.061 -20.584 1.00 68.31 71 PRO A N 1
ATOM 566 C CA . PRO A 1 71 ? -1.137 8.278 -21.996 1.00 68.31 71 PRO A CA 1
ATOM 567 C C . PRO A 1 71 ? -0.446 9.630 -22.093 1.00 68.31 71 PRO A C 1
ATOM 569 O O . PRO A 1 71 ? -1.005 10.648 -21.676 1.00 68.31 71 PRO A O 1
ATOM 572 N N . ARG A 1 72 ? 0.818 9.643 -22.541 1.00 65.50 72 ARG A N 1
ATOM 573 C CA . ARG A 1 72 ? 1.545 10.899 -22.729 1.00 65.50 72 ARG A CA 1
ATOM 574 C C . ARG A 1 72 ? 0.624 11.799 -23.532 1.00 65.50 72 ARG A C 1
ATOM 576 O O . ARG A 1 72 ? 0.176 11.369 -24.591 1.00 65.50 72 ARG A O 1
ATOM 583 N N . LYS A 1 73 ? 0.299 12.986 -22.999 1.00 60.91 73 LYS A N 1
ATOM 584 C CA . LYS A 1 73 ? -0.517 13.982 -23.699 1.00 60.91 73 LYS A CA 1
ATOM 585 C C . LYS A 1 73 ? 0.094 14.133 -25.092 1.00 60.91 73 LYS A C 1
ATOM 587 O O . LYS A 1 73 ? 1.157 14.735 -25.236 1.00 60.91 73 LYS A O 1
ATOM 592 N N . GLY A 1 74 ? -0.540 13.532 -26.099 1.00 71.06 74 GLY A N 1
ATOM 593 C CA . GLY A 1 74 ? -0.297 13.903 -27.481 1.00 71.06 74 GLY A CA 1
ATOM 594 C C . GLY A 1 74 ? -0.545 15.402 -27.577 1.00 71.06 74 GLY A C 1
ATOM 595 O O . GLY A 1 74 ? -1.357 15.931 -26.815 1.00 71.06 74 GLY A O 1
ATOM 596 N N . ARG A 1 75 ? 0.223 16.080 -28.433 1.00 66.06 75 ARG A N 1
ATOM 597 C CA . ARG A 1 75 ? 0.200 17.535 -28.638 1.00 66.06 75 ARG A CA 1
ATOM 598 C C . ARG A 1 75 ? -1.210 18.098 -28.417 1.00 66.06 75 ARG A C 1
ATOM 600 O O . ARG A 1 75 ? -2.093 17.868 -29.237 1.00 66.06 75 ARG A O 1
ATOM 607 N N . LEU A 1 76 ? -1.422 18.796 -27.296 1.00 68.00 76 LEU A N 1
ATOM 608 C CA . LEU A 1 76 ? -2.661 19.539 -27.090 1.00 68.00 76 LEU A CA 1
ATOM 609 C C . LEU A 1 76 ? -2.595 20.748 -28.008 1.00 68.00 76 LEU A C 1
ATOM 611 O O . LEU A 1 76 ? -1.966 21.750 -27.676 1.00 68.00 76 LEU A O 1
ATOM 615 N N . THR A 1 77 ? -3.216 20.643 -29.174 1.00 72.50 77 THR A N 1
ATOM 616 C CA . THR A 1 77 ? -3.522 21.824 -29.968 1.00 72.50 77 THR A CA 1
ATOM 617 C C . THR A 1 77 ? -4.644 22.550 -29.237 1.00 72.50 77 THR A C 1
ATOM 619 O O . THR A 1 77 ? -5.800 22.133 -29.287 1.00 72.50 77 THR A O 1
ATOM 622 N N . LEU A 1 78 ? -4.293 23.593 -28.484 1.00 75.44 78 LEU A N 1
ATOM 623 C CA . LEU A 1 78 ? -5.274 24.515 -27.929 1.00 75.44 78 LEU A CA 1
ATOM 624 C C . LEU A 1 78 ? -5.880 25.281 -29.105 1.00 75.44 78 LEU A C 1
ATOM 626 O O . LEU A 1 78 ? -5.257 26.191 -29.647 1.00 75.44 78 LEU A O 1
ATOM 630 N N . LEU A 1 79 ? -7.077 24.885 -29.529 1.00 76.75 79 LEU A N 1
ATOM 631 C CA . LEU A 1 79 ? -7.876 25.697 -30.436 1.00 76.75 79 LEU A CA 1
ATOM 632 C C . LEU A 1 79 ? -8.457 26.848 -29.614 1.00 76.75 79 LEU A C 1
ATOM 634 O O . LEU A 1 79 ? -9.548 26.747 -29.059 1.00 76.75 79 LEU A O 1
ATOM 638 N N . SER A 1 80 ? -7.689 27.930 -29.491 1.00 65.12 80 SER A N 1
ATOM 639 C CA . SER A 1 80 ? -8.234 29.204 -29.040 1.00 65.12 80 SER A CA 1
ATOM 640 C C . SER A 1 80 ? -9.039 29.781 -30.196 1.00 65.12 80 SER A C 1
ATOM 642 O O . SER A 1 80 ? -8.473 30.364 -31.118 1.00 65.12 80 SER A O 1
ATOM 644 N N . THR A 1 81 ? -10.358 29.606 -30.171 1.00 69.81 81 THR A N 1
ATOM 645 C CA . THR A 1 81 ? -11.222 30.515 -30.920 1.00 69.81 81 THR A CA 1
ATOM 646 C C . THR A 1 81 ? -11.242 31.825 -30.138 1.00 69.81 81 THR A C 1
ATOM 648 O O . THR A 1 81 ? -11.801 31.910 -29.050 1.00 69.81 81 THR A O 1
ATOM 651 N N . ALA A 1 82 ? -10.507 32.817 -30.631 1.00 60.41 82 ALA A N 1
ATOM 652 C CA . ALA A 1 82 ? -10.721 34.197 -30.234 1.00 60.41 82 ALA A CA 1
ATOM 653 C C . ALA A 1 82 ? -11.816 34.751 -31.157 1.00 60.41 82 ALA A C 1
ATOM 655 O O . ALA A 1 82 ? -11.616 34.739 -32.375 1.00 60.41 82 ALA A O 1
ATOM 656 N N . PRO A 1 83 ? -12.978 35.178 -30.640 1.00 60.78 83 PRO A N 1
ATOM 657 C CA . PRO A 1 83 ? -13.880 36.015 -31.406 1.00 60.78 83 PRO A CA 1
ATOM 658 C C . PRO A 1 83 ? -13.456 37.481 -31.257 1.00 60.78 83 PRO A C 1
ATOM 660 O O . PRO A 1 83 ? -13.398 37.973 -30.133 1.00 60.78 83 PRO A O 1
ATOM 663 N N . GLY A 1 84 ? -13.238 38.155 -32.391 1.00 50.38 84 GLY A N 1
ATOM 664 C CA . GLY A 1 84 ? -13.250 39.622 -32.506 1.00 50.38 84 GLY A CA 1
ATOM 665 C C . GLY A 1 84 ? -11.967 40.325 -32.105 1.00 50.38 84 GLY A C 1
ATOM 666 O O . GLY A 1 84 ? -11.775 40.541 -30.892 1.00 50.38 84 GLY A O 1
#

Secondary structure (DSSP, 8-state):
----SS---SS-HHHHHHHHHHHHHTT--HHHHHHHHHHHHHHTT---PPPPHHHHHHHTTTSPPP------------------

Organism: NCBI:txid1307853

pLDDT: mean 83.39, std 15.0, range [47.59, 97.81]